Protein AF-A0A529F8W2-F1 (afdb_monomer_lite)

Structure (mmCIF, N/CA/C/O backbone):
data_AF-A0A529F8W2-F1
#
_entry.id   AF-A0A529F8W2-F1
#
loop_
_atom_site.group_PDB
_atom_site.id
_atom_site.type_symbol
_atom_site.label_atom_id
_atom_site.label_alt_id
_atom_site.label_comp_id
_atom_site.label_asym_id
_atom_site.label_entity_id
_atom_site.label_seq_id
_atom_site.pdbx_PDB_ins_code
_atom_site.Cartn_x
_atom_site.Cartn_y
_atom_site.Cartn_z
_atom_site.occupancy
_atom_site.B_iso_or_equiv
_atom_site.auth_seq_id
_atom_site.auth_comp_id
_atom_site.auth_asym_id
_atom_site.auth_atom_id
_atom_site.pdbx_PDB_model_num
ATOM 1 N N . GLU A 1 1 ? -6.575 -6.063 15.797 1.00 81.44 1 GLU A N 1
ATOM 2 C CA . GLU A 1 1 ? -5.424 -5.375 15.176 1.00 81.44 1 GLU A CA 1
ATOM 3 C C . GLU A 1 1 ? -4.556 -6.406 14.476 1.00 81.44 1 GLU A C 1
ATOM 5 O O . GLU A 1 1 ? -4.457 -7.528 14.963 1.00 81.44 1 GLU A O 1
ATOM 10 N N . GLY A 1 2 ? -4.014 -6.071 13.310 1.00 87.19 2 GLY A N 1
ATOM 11 C CA . GLY A 1 2 ? -3.247 -6.989 12.474 1.00 87.19 2 GLY A CA 1
ATOM 12 C C . GLY A 1 2 ? -2.671 -6.271 11.258 1.00 87.19 2 GLY A C 1
ATOM 13 O O . GLY A 1 2 ? -3.042 -5.132 10.982 1.00 87.19 2 GLY A O 1
ATOM 14 N N . TRP A 1 3 ? -1.763 -6.938 10.548 1.00 87.19 3 TRP A N 1
ATOM 15 C CA . TRP A 1 3 ? -1.066 -6.372 9.396 1.00 87.19 3 TRP A CA 1
ATOM 16 C C . TRP A 1 3 ? -1.552 -7.009 8.103 1.00 87.19 3 TRP A C 1
ATOM 18 O O . TRP A 1 3 ? -1.669 -8.230 8.009 1.00 87.19 3 TRP A O 1
ATOM 28 N N . PHE A 1 4 ? -1.778 -6.170 7.099 1.00 88.19 4 PHE A N 1
ATOM 29 C CA . PHE A 1 4 ? -2.017 -6.602 5.731 1.00 88.19 4 PHE A CA 1
ATOM 30 C C . PHE A 1 4 ? -0.802 -6.259 4.881 1.00 88.19 4 PHE A C 1
ATOM 32 O O . PHE A 1 4 ? -0.247 -5.166 4.987 1.00 88.19 4 PHE A O 1
ATOM 39 N N . VAL A 1 5 ? -0.405 -7.195 4.026 1.00 90.31 5 VAL A N 1
ATOM 40 C CA . VAL A 1 5 ? 0.632 -6.988 3.016 1.00 90.31 5 VAL A CA 1
ATOM 41 C C . VAL A 1 5 ? -0.048 -6.997 1.661 1.00 90.31 5 VAL A C 1
ATOM 43 O O . VAL A 1 5 ? -0.848 -7.885 1.369 1.00 90.31 5 VAL A O 1
ATOM 46 N N . VAL A 1 6 ? 0.262 -5.997 0.841 1.00 91.38 6 VAL A N 1
ATOM 47 C CA . VAL A 1 6 ? -0.129 -6.001 -0.565 1.00 91.38 6 VAL A CA 1
ATOM 48 C C . VAL A 1 6 ? 1.058 -6.470 -1.384 1.00 91.38 6 VAL A C 1
ATOM 50 O O . VAL A 1 6 ? 2.096 -5.810 -1.414 1.00 91.38 6 VAL A O 1
ATOM 53 N N . GLU A 1 7 ? 0.891 -7.604 -2.053 1.00 93.00 7 GLU A N 1
ATOM 54 C CA . GLU A 1 7 ? 1.860 -8.112 -3.015 1.00 93.00 7 GLU A CA 1
ATOM 55 C C . GLU A 1 7 ? 1.479 -7.672 -4.430 1.00 93.00 7 GLU A C 1
ATOM 57 O O . GLU A 1 7 ? 0.306 -7.600 -4.799 1.00 93.00 7 GLU A O 1
ATOM 62 N N . ALA A 1 8 ? 2.494 -7.354 -5.224 1.00 91.75 8 ALA A N 1
ATOM 63 C CA . ALA A 1 8 ? 2.366 -6.936 -6.610 1.00 91.75 8 ALA A CA 1
ATOM 64 C C . ALA A 1 8 ? 3.396 -7.681 -7.464 1.00 91.75 8 ALA A C 1
ATOM 66 O O . ALA A 1 8 ? 4.415 -8.134 -6.943 1.00 91.75 8 ALA A O 1
ATOM 67 N N . GLU A 1 9 ? 3.160 -7.774 -8.772 1.00 91.81 9 GLU A N 1
ATOM 68 C CA . GLU A 1 9 ? 4.169 -8.275 -9.709 1.00 91.81 9 GLU A CA 1
ATOM 69 C C . GLU A 1 9 ? 5.432 -7.402 -9.660 1.00 91.81 9 GLU A C 1
ATOM 71 O O . GLU A 1 9 ? 5.344 -6.174 -9.586 1.00 91.81 9 GLU A O 1
ATOM 76 N N . GLN A 1 10 ? 6.607 -8.035 -9.692 1.00 87.25 10 GLN A N 1
ATOM 77 C CA . GLN A 1 10 ? 7.868 -7.385 -9.319 1.00 87.25 10 GLN A CA 1
ATOM 78 C C . GLN A 1 10 ? 8.743 -6.956 -10.506 1.00 87.25 10 GLN A C 1
ATOM 80 O O . GLN A 1 10 ? 9.745 -6.284 -10.273 1.00 87.25 10 GLN A O 1
ATOM 85 N N . ASP A 1 11 ? 8.410 -7.296 -11.762 1.00 95.50 11 ASP A N 1
ATOM 86 C CA . ASP A 1 11 ? 9.165 -6.782 -12.920 1.00 95.50 11 ASP A CA 1
ATOM 87 C C . ASP A 1 11 ? 8.967 -5.259 -13.048 1.00 95.50 11 ASP A C 1
ATOM 89 O O . ASP A 1 11 ? 7.885 -4.822 -13.460 1.00 95.50 11 ASP A O 1
ATOM 93 N N . PRO A 1 12 ? 9.997 -4.434 -12.774 1.00 94.56 12 PRO A N 1
ATOM 94 C CA . PRO A 1 12 ? 9.848 -2.986 -12.726 1.00 94.56 12 PRO A CA 1
ATOM 95 C C . PRO A 1 12 ? 9.651 -2.349 -14.108 1.00 94.56 12 PRO A C 1
ATOM 97 O O . PRO A 1 12 ? 9.247 -1.188 -14.184 1.00 94.56 12 PRO A O 1
ATOM 100 N N . LYS A 1 13 ? 9.946 -3.066 -15.205 1.00 94.94 13 LYS A N 1
ATOM 101 C CA . LYS A 1 13 ? 9.753 -2.555 -16.571 1.00 94.94 13 LYS A CA 1
ATOM 102 C C . LYS A 1 13 ? 8.284 -2.588 -16.964 1.00 94.94 13 LYS A C 1
ATOM 104 O O . LYS A 1 13 ? 7.767 -1.601 -17.481 1.00 94.94 13 LYS A O 1
ATOM 109 N N . ALA A 1 14 ? 7.626 -3.720 -16.726 1.00 95.69 14 ALA A N 1
ATOM 110 C CA . ALA A 1 14 ? 6.199 -3.876 -16.982 1.00 95.69 14 ALA A CA 1
ATOM 111 C C . ALA A 1 14 ? 5.350 -3.224 -15.878 1.00 95.69 14 ALA A C 1
ATOM 113 O O . ALA A 1 14 ? 4.277 -2.689 -16.157 1.00 95.69 14 ALA A O 1
ATOM 114 N N . ASN A 1 15 ? 5.856 -3.220 -14.640 1.00 95.81 15 ASN A N 1
ATOM 115 C CA . ASN A 1 15 ? 5.128 -2.814 -13.444 1.00 95.81 15 ASN A CA 1
ATOM 116 C C . ASN A 1 15 ? 5.924 -1.756 -12.657 1.00 95.81 15 ASN A C 1
ATOM 118 O O . ASN A 1 15 ? 6.604 -2.085 -11.684 1.00 95.81 15 ASN A O 1
ATOM 122 N N . PRO A 1 16 ? 5.860 -0.466 -13.046 1.00 96.00 16 PRO A N 1
ATOM 123 C CA . PRO A 1 16 ? 6.569 0.599 -12.342 1.00 96.00 16 PRO A CA 1
ATOM 124 C C . PRO A 1 16 ? 6.234 0.600 -10.836 1.00 96.00 16 PRO A C 1
ATOM 126 O O . PRO A 1 16 ? 5.051 0.726 -10.495 1.00 96.00 16 PRO A O 1
ATOM 129 N N . PRO A 1 17 ? 7.227 0.523 -9.925 1.00 93.81 17 PRO A N 1
ATOM 130 C CA . PRO A 1 17 ? 6.976 0.289 -8.498 1.00 93.81 17 PRO A CA 1
ATOM 131 C C . PRO A 1 17 ? 6.015 1.288 -7.848 1.0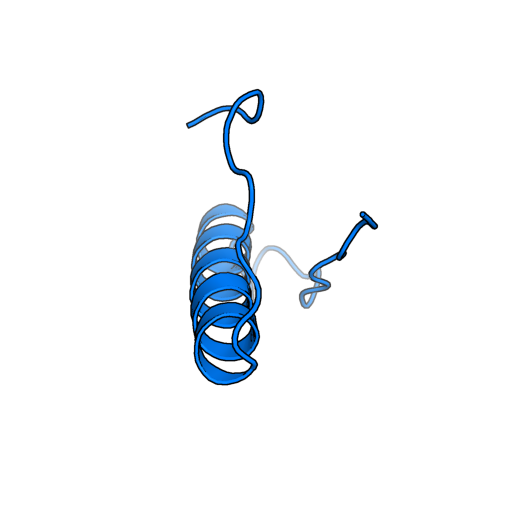0 93.81 17 PRO A C 1
ATOM 133 O O . PRO A 1 17 ? 5.097 0.892 -7.134 1.00 93.81 17 PRO A O 1
ATOM 136 N N . LEU A 1 18 ? 6.159 2.584 -8.156 1.00 93.38 18 LEU A N 1
ATOM 137 C CA . LEU A 1 18 ? 5.267 3.624 -7.633 1.00 93.38 18 LEU A CA 1
ATOM 138 C C . LEU A 1 18 ? 3.810 3.396 -8.058 1.00 93.38 18 LEU A C 1
ATOM 140 O O . LEU A 1 18 ? 2.895 3.530 -7.248 1.00 93.38 18 LEU A O 1
ATOM 144 N N . ARG A 1 19 ? 3.592 3.020 -9.323 1.00 94.62 19 ARG A N 1
ATOM 145 C CA . ARG A 1 19 ? 2.249 2.737 -9.835 1.00 94.62 19 ARG A CA 1
ATOM 146 C C . ARG A 1 19 ? 1.654 1.517 -9.135 1.00 94.62 19 ARG A C 1
ATOM 148 O O . ARG A 1 19 ? 0.484 1.554 -8.768 1.00 94.62 19 ARG A O 1
ATOM 155 N N . MET A 1 20 ? 2.446 0.467 -8.919 1.00 96.31 20 MET A N 1
ATOM 156 C CA . MET A 1 20 ? 1.982 -0.737 -8.223 1.00 96.31 20 MET A CA 1
ATOM 157 C C . MET A 1 20 ? 1.638 -0.466 -6.760 1.00 96.31 20 MET A C 1
ATOM 159 O O . MET A 1 20 ? 0.593 -0.917 -6.299 1.00 96.31 20 MET A O 1
ATOM 163 N N . ALA A 1 21 ? 2.441 0.334 -6.056 1.00 92.00 21 ALA A N 1
ATOM 164 C CA . ALA A 1 21 ? 2.146 0.744 -4.686 1.00 92.00 21 ALA A CA 1
ATOM 165 C C . ALA A 1 21 ? 0.828 1.535 -4.593 1.00 92.00 21 ALA A C 1
ATOM 167 O O . ALA A 1 21 ? -0.007 1.251 -3.738 1.00 92.00 21 ALA A O 1
ATOM 168 N N . GLN A 1 22 ? 0.594 2.477 -5.515 1.00 93.88 22 GLN A N 1
ATOM 169 C CA . GLN A 1 22 ? -0.652 3.252 -5.574 1.00 93.88 22 GLN A CA 1
ATOM 170 C C . GLN A 1 22 ? -1.877 2.372 -5.856 1.00 93.88 22 GLN A C 1
ATOM 172 O O . GLN A 1 22 ? -2.918 2.533 -5.217 1.00 93.88 22 GLN A O 1
ATOM 177 N N . VAL A 1 23 ? -1.761 1.439 -6.809 1.00 95.31 23 VAL A N 1
ATOM 178 C CA . VAL A 1 23 ? -2.831 0.483 -7.136 1.00 95.31 23 VAL A CA 1
ATOM 179 C C . VAL A 1 23 ? -3.120 -0.418 -5.937 1.00 95.31 23 VAL A C 1
ATOM 181 O O . VAL A 1 23 ? -4.279 -0.564 -5.556 1.00 95.31 23 VAL A O 1
ATOM 184 N N . GLY A 1 24 ? -2.074 -0.958 -5.313 1.00 94.44 24 GLY A N 1
ATOM 185 C CA . GLY A 1 24 ? -2.1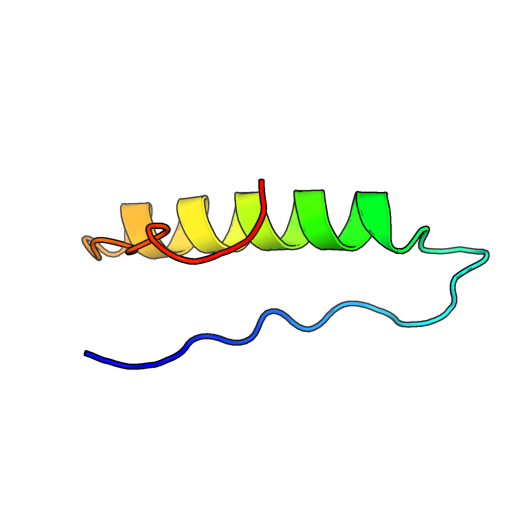83 -1.824 -4.149 1.00 94.44 24 GLY A CA 1
ATOM 186 C C . GLY A 1 24 ? -2.826 -1.136 -2.948 1.00 94.44 24 GLY A C 1
ATOM 187 O O . GLY A 1 24 ? -3.762 -1.673 -2.363 1.00 94.44 24 GLY A O 1
ATOM 188 N N . TYR A 1 25 ? -2.394 0.087 -2.630 1.00 93.25 25 TYR A N 1
ATOM 189 C CA . TYR A 1 25 ? -2.994 0.900 -1.571 1.00 93.25 25 TYR A CA 1
ATOM 190 C C . TYR A 1 25 ? -4.479 1.173 -1.835 1.00 93.25 25 TYR A C 1
ATOM 192 O O . TYR A 1 25 ? -5.316 0.962 -0.958 1.00 93.25 25 TYR A O 1
ATOM 200 N N . LYS A 1 26 ? -4.829 1.597 -3.057 1.00 95.56 26 LYS A N 1
ATOM 201 C CA . LYS A 1 26 ? -6.225 1.866 -3.427 1.00 95.56 26 LYS A CA 1
ATOM 202 C C . LYS A 1 26 ? -7.097 0.626 -3.247 1.00 95.56 26 LYS A C 1
ATOM 204 O O . LYS A 1 26 ? -8.214 0.738 -2.744 1.00 95.56 26 LYS A O 1
ATOM 209 N N . GLU A 1 27 ? -6.596 -0.532 -3.662 1.00 96.44 27 GLU A N 1
ATOM 210 C CA . GLU A 1 27 ? -7.355 -1.773 -3.588 1.00 96.44 27 GLU A CA 1
ATOM 211 C C . GLU A 1 27 ? -7.495 -2.274 -2.154 1.00 96.44 27 GLU A C 1
ATOM 213 O O . GLU A 1 27 ? -8.603 -2.630 -1.756 1.00 96.44 27 GLU A O 1
ATOM 218 N N . LEU A 1 28 ? -6.426 -2.196 -1.353 1.00 94.81 28 LEU A N 1
ATOM 219 C CA . LEU A 1 28 ? -6.474 -2.480 0.080 1.00 94.81 28 LEU A CA 1
ATOM 220 C C . LEU A 1 28 ? -7.546 -1.628 0.768 1.00 94.81 28 LEU A C 1
ATOM 222 O O . LEU A 1 28 ? -8.440 -2.169 1.414 1.00 94.81 28 LEU A O 1
ATOM 226 N N . MET A 1 29 ? -7.514 -0.306 0.580 1.00 95.19 29 MET A N 1
ATOM 227 C CA . MET A 1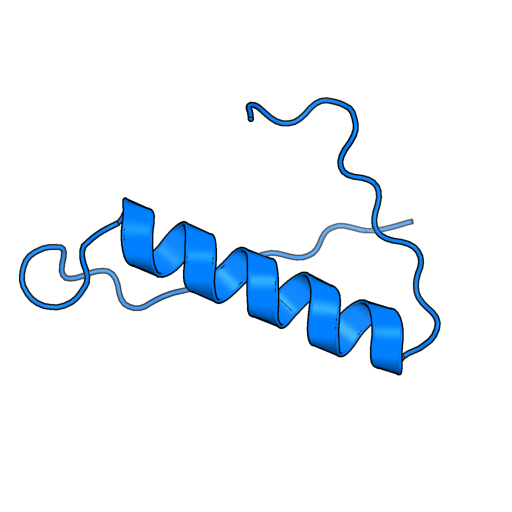 29 ? -8.504 0.594 1.180 1.00 95.19 29 MET A CA 1
ATOM 228 C C . MET A 1 29 ? -9.927 0.247 0.735 1.00 95.19 29 MET A C 1
ATOM 230 O O . MET A 1 29 ? -10.837 0.213 1.564 1.00 95.19 29 MET A O 1
ATOM 234 N N . ARG A 1 30 ? -10.129 -0.053 -0.556 1.00 96.88 30 ARG A N 1
ATOM 235 C CA . ARG A 1 30 ? -11.435 -0.437 -1.107 1.00 96.88 30 ARG A CA 1
ATOM 236 C C . ARG A 1 30 ? -11.991 -1.695 -0.440 1.00 96.88 30 ARG A C 1
ATOM 238 O O . ARG A 1 30 ? -13.145 -1.681 -0.018 1.00 96.88 30 ARG A O 1
ATOM 245 N N . VAL A 1 31 ? -11.207 -2.773 -0.367 1.00 96.62 31 VAL A N 1
ATOM 246 C CA . VAL A 1 31 ? -11.691 -4.056 0.174 1.00 96.62 31 VAL A CA 1
ATOM 247 C C . VAL A 1 31 ? -11.866 -4.010 1.686 1.00 96.62 31 VAL A C 1
ATOM 249 O O . VAL A 1 31 ? -12.850 -4.545 2.185 1.00 96.62 31 VAL A O 1
ATOM 252 N N . MET A 1 32 ? -10.976 -3.321 2.405 1.00 95.88 32 MET A N 1
ATOM 253 C CA . MET A 1 32 ? -11.077 -3.191 3.860 1.00 95.88 32 MET A CA 1
ATOM 254 C C . MET A 1 32 ? -12.289 -2.348 4.252 1.00 95.88 32 MET A C 1
ATOM 256 O O . MET A 1 32 ? -13.060 -2.762 5.112 1.00 95.88 32 MET A O 1
ATOM 260 N N . THR A 1 33 ? -12.532 -1.237 3.546 1.00 95.19 33 THR A N 1
ATOM 261 C CA . THR A 1 33 ? -13.727 -0.406 3.772 1.00 95.19 33 THR A CA 1
ATOM 262 C C . THR A 1 33 ? -15.008 -1.187 3.482 1.00 95.19 33 THR A C 1
ATOM 264 O O . THR A 1 33 ? -15.964 -1.105 4.241 1.00 95.19 33 THR A O 1
ATOM 267 N N . ALA A 1 34 ? -15.035 -1.974 2.400 1.00 97.62 34 ALA A N 1
ATOM 268 C CA . ALA A 1 34 ? -16.197 -2.792 2.045 1.00 97.62 34 ALA A CA 1
ATOM 269 C C . ALA A 1 34 ? -16.477 -3.936 3.038 1.00 97.62 34 ALA A C 1
ATOM 271 O O . ALA A 1 34 ? -17.578 -4.480 3.036 1.00 97.62 34 ALA A O 1
ATOM 272 N N . ALA A 1 35 ? -15.490 -4.311 3.851 1.00 96.56 35 ALA A N 1
ATOM 273 C CA . ALA A 1 35 ? -15.598 -5.328 4.890 1.00 96.56 35 ALA A CA 1
ATOM 274 C C . ALA A 1 35 ? -15.726 -4.723 6.305 1.00 96.56 35 ALA A C 1
ATOM 276 O O . ALA A 1 35 ? -15.487 -5.425 7.284 1.00 96.56 35 ALA A O 1
ATOM 277 N N . ASP A 1 36 ? -16.084 -3.436 6.407 1.00 96.62 36 ASP A N 1
ATOM 278 C CA . ASP A 1 36 ? -16.264 -2.696 7.665 1.00 96.62 36 ASP A CA 1
ATOM 279 C C . ASP A 1 36 ? -15.009 -2.653 8.566 1.00 96.62 36 ASP A C 1
ATOM 281 O O . ASP A 1 36 ? -15.099 -2.517 9.788 1.00 96.62 36 ASP A O 1
ATOM 285 N N . TYR A 1 37 ? -13.812 -2.726 7.969 1.00 94.94 37 TYR A N 1
ATOM 286 C CA . TYR A 1 37 ? -12.550 -2.490 8.673 1.00 94.94 37 TYR A CA 1
ATOM 287 C C . TYR A 1 37 ? -12.134 -1.018 8.616 1.00 94.94 37 TYR A C 1
ATOM 289 O O . TYR A 1 37 ? -12.176 -0.372 7.568 1.00 94.94 37 TYR A O 1
ATOM 297 N N . THR A 1 38 ? -11.601 -0.523 9.733 1.00 92.56 38 THR A N 1
ATOM 298 C CA . THR A 1 38 ? -10.843 0.733 9.783 1.00 92.56 38 THR A CA 1
ATOM 299 C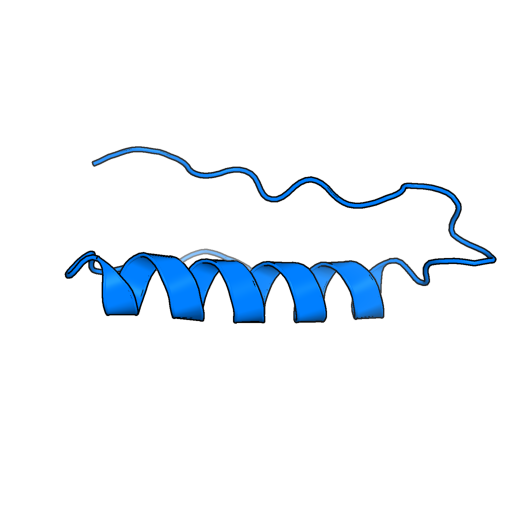 C . THR A 1 38 ? -9.369 0.447 9.504 1.00 92.56 38 THR A C 1
ATOM 301 O O . THR A 1 38 ? -8.765 -0.389 10.176 1.00 92.56 38 THR A O 1
ATOM 304 N N . VAL A 1 39 ? -8.780 1.146 8.532 1.00 90.56 39 VAL A N 1
ATOM 305 C CA . VAL A 1 39 ? -7.347 1.050 8.214 1.00 90.56 39 VAL A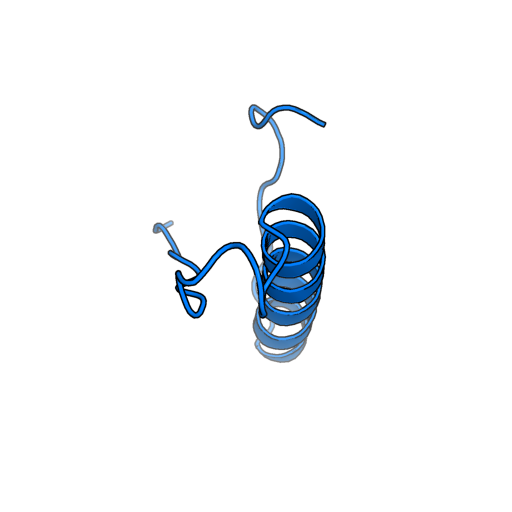 CA 1
ATOM 306 C C . VAL A 1 39 ? -6.615 2.246 8.815 1.00 90.56 39 VAL A C 1
ATOM 308 O O . VAL A 1 39 ? -6.929 3.391 8.489 1.00 90.56 39 VAL A O 1
ATOM 311 N N . GLU A 1 40 ? -5.627 1.992 9.673 1.00 88.62 40 GLU A N 1
ATOM 312 C CA . GLU A 1 40 ? -4.741 3.036 10.191 1.00 88.62 40 GLU A CA 1
ATOM 313 C C . GLU A 1 40 ? -3.606 3.326 9.206 1.00 88.62 40 GLU A C 1
ATOM 315 O O . GLU A 1 40 ? -2.838 2.442 8.833 1.00 88.62 40 GLU A O 1
ATOM 320 N N . THR A 1 41 ? -3.484 4.588 8.799 1.00 82.12 41 THR A N 1
ATOM 321 C CA . THR A 1 41 ? -2.413 5.058 7.903 1.00 82.12 41 THR A CA 1
ATOM 322 C C . THR A 1 41 ? -1.427 5.993 8.605 1.00 82.12 41 THR A C 1
ATOM 324 O O . THR A 1 41 ? -0.494 6.503 7.985 1.00 82.12 41 THR A O 1
ATOM 327 N N . GLN A 1 42 ? -1.626 6.259 9.897 1.00 79.88 42 GLN A N 1
ATOM 328 C CA . GLN A 1 42 ? -0.801 7.185 10.664 1.00 79.88 42 GLN A CA 1
ATOM 329 C C . GLN A 1 42 ? 0.550 6.523 10.990 1.00 79.88 42 GLN A C 1
ATOM 331 O O . GLN A 1 42 ? 0.590 5.471 11.615 1.00 79.88 42 GLN A O 1
ATOM 336 N N . GLY A 1 43 ? 1.659 7.126 10.545 1.00 71.31 43 GLY A N 1
ATOM 337 C CA . GLY A 1 43 ? 3.016 6.592 10.754 1.00 71.31 43 GLY A CA 1
ATOM 338 C C . GLY A 1 43 ? 3.685 5.971 9.520 1.00 71.31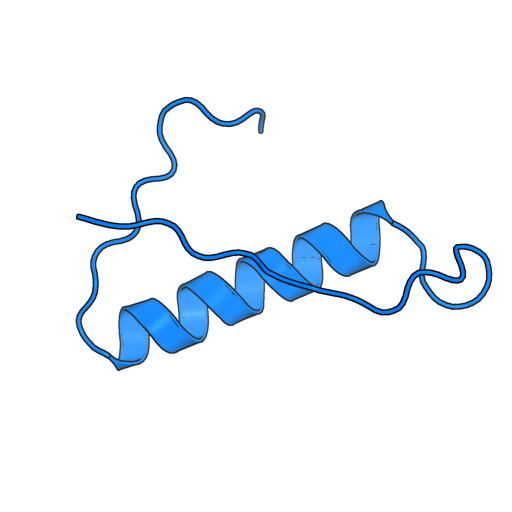 43 GLY A C 1
ATOM 339 O O . GLY A 1 43 ? 4.848 5.584 9.608 1.00 71.31 43 GLY A O 1
ATOM 340 N N . PHE A 1 44 ? 3.008 5.933 8.367 1.00 68.19 44 PHE A N 1
ATOM 341 C CA . PHE A 1 44 ? 3.611 5.561 7.081 1.00 68.19 44 PHE A CA 1
ATOM 342 C C . PHE A 1 44 ? 3.944 6.807 6.240 1.00 68.19 44 PHE A C 1
ATOM 344 O O . PHE A 1 44 ? 3.202 7.790 6.308 1.00 68.19 44 PHE A O 1
ATOM 351 N N . PRO A 1 45 ? 5.059 6.816 5.480 1.00 60.91 45 PRO A N 1
ATOM 352 C CA . PRO A 1 45 ? 5.412 7.955 4.636 1.00 60.91 45 PRO A CA 1
ATOM 353 C C . PRO A 1 45 ? 4.344 8.207 3.560 1.00 60.91 45 PRO A C 1
ATOM 355 O O . PRO A 1 45 ? 3.793 7.257 3.002 1.00 60.91 45 PRO A O 1
ATOM 358 N N . ALA A 1 46 ? 4.061 9.495 3.325 1.00 58.88 46 ALA A N 1
ATOM 359 C CA . ALA A 1 46 ? 3.093 9.992 2.342 1.00 58.88 46 ALA A CA 1
ATOM 360 C C . ALA A 1 46 ? 3.589 9.859 0.895 1.00 58.88 46 ALA A C 1
ATOM 362 O O . ALA A 1 46 ? 4.815 10.001 0.675 1.00 58.88 46 ALA A O 1
#

Secondary structure (DSSP, 8-state):
-----------TTTS-HHHHHHHHHHHHHHHHHHTTPPPP-TTS--

Radius of gyration: 12.0 Å; chains: 1; bounding box: 26×18×32 Å

pLDDT: mean 90.31, std 8.98, range [58.88, 97.62]

Sequence (46 aa):
EGWFVVEAEQDPKANPPLRMAQVGYKELMRVMTAADYTVETQGFPA

Foldseek 3Di:
DDDDDFDDDDPCVVPPPVNSVVVSVVVVVVVCVVVVHDDDPPPDDD